Protein AF-A0A9E6Z5Z4-F1 (afdb_monomer)

Radius of gyration: 19.75 Å; Cα contacts (8 Å, |Δi|>4): 64; chains: 1; bounding box: 50×40×48 Å

Structure (mmCIF, N/CA/C/O backbone):
data_AF-A0A9E6Z5Z4-F1
#
_entry.id   AF-A0A9E6Z5Z4-F1
#
loop_
_atom_site.group_PDB
_atom_site.id
_atom_site.type_symbol
_atom_site.label_atom_id
_atom_site.label_alt_id
_atom_site.label_comp_id
_atom_site.label_asym_id
_atom_site.label_entity_id
_atom_site.label_seq_id
_atom_site.pdbx_PDB_ins_code
_atom_site.Cartn_x
_atom_site.Cartn_y
_atom_site.Cartn_z
_atom_site.occupancy
_atom_site.B_iso_or_equiv
_atom_site.auth_seq_id
_atom_site.auth_comp_id
_atom_site.auth_asym_id
_atom_site.auth_atom_id
_atom_site.pdbx_PDB_model_num
ATOM 1 N N . MET A 1 1 ? -3.958 2.274 0.853 1.00 51.12 1 MET A N 1
ATOM 2 C CA . MET A 1 1 ? -3.780 2.149 2.323 1.00 51.12 1 MET A CA 1
ATOM 3 C C . MET A 1 1 ? -5.139 1.802 2.933 1.00 51.12 1 MET A C 1
ATOM 5 O O . MET A 1 1 ? -6.142 2.154 2.322 1.00 51.12 1 MET A O 1
ATOM 9 N N . PHE A 1 2 ? -5.198 1.036 4.033 1.00 53.16 2 PHE A N 1
ATOM 10 C CA . PHE A 1 2 ? -6.471 0.530 4.587 1.00 53.16 2 PHE A CA 1
ATOM 11 C C . PHE A 1 2 ? -6.721 1.051 5.994 1.00 53.16 2 PHE A C 1
ATOM 13 O O . PHE A 1 2 ? -5.806 1.138 6.812 1.00 53.16 2 PHE A O 1
ATOM 20 N N . LEU A 1 3 ? -7.980 1.363 6.251 1.00 48.09 3 LEU A N 1
ATOM 21 C CA . LEU A 1 3 ? -8.506 1.884 7.498 1.00 48.09 3 LEU A CA 1
ATOM 22 C C . LEU A 1 3 ? -9.553 0.902 7.989 1.00 48.09 3 LEU A C 1
ATOM 24 O O . LEU A 1 3 ? -10.380 0.456 7.193 1.00 48.09 3 LEU A O 1
ATOM 28 N N . VAL A 1 4 ? -9.514 0.558 9.271 1.00 53.16 4 VAL A N 1
ATOM 29 C CA . VAL A 1 4 ? -10.505 -0.329 9.878 1.00 53.16 4 VAL A CA 1
ATOM 30 C C . VAL A 1 4 ? -11.014 0.310 11.163 1.00 53.16 4 VAL A C 1
ATOM 32 O O . VAL A 1 4 ? -10.232 0.566 12.078 1.00 53.16 4 VAL A O 1
ATOM 35 N N . GLN A 1 5 ? -12.323 0.547 11.230 1.00 54.66 5 GLN A N 1
ATOM 36 C CA . GLN A 1 5 ? -13.025 0.853 12.477 1.00 54.66 5 GLN A CA 1
ATOM 37 C C . GLN A 1 5 ? -13.780 -0.395 12.933 1.00 54.66 5 GLN A C 1
ATOM 39 O O . GLN A 1 5 ? -14.468 -1.029 12.127 1.00 54.66 5 GLN A O 1
ATOM 44 N N . ALA A 1 6 ? -13.659 -0.746 14.209 1.00 49.09 6 ALA A N 1
ATOM 45 C CA . ALA A 1 6 ? -14.296 -1.916 14.800 1.00 49.09 6 ALA A CA 1
ATOM 46 C C . ALA A 1 6 ? -15.148 -1.477 15.996 1.00 49.09 6 ALA A C 1
ATOM 48 O O . ALA A 1 6 ? -14.634 -1.192 17.072 1.00 49.09 6 ALA A O 1
ATOM 49 N N . ASN A 1 7 ? -16.469 -1.440 15.814 1.00 47.97 7 ASN A N 1
ATOM 50 C CA . ASN A 1 7 ? -17.392 -1.005 16.865 1.00 47.97 7 ASN A CA 1
ATOM 51 C C . ASN A 1 7 ? -18.029 -2.210 17.578 1.00 47.97 7 ASN A C 1
ATOM 53 O O . ASN A 1 7 ? -18.537 -3.118 16.921 1.00 47.97 7 ASN A O 1
ATOM 57 N N . HIS A 1 8 ? -18.063 -2.178 18.917 1.00 43.75 8 HIS A N 1
ATOM 58 C CA . HIS A 1 8 ? -18.561 -3.261 19.786 1.00 43.75 8 HIS A CA 1
ATOM 59 C C . HIS A 1 8 ? -20.053 -3.132 20.185 1.00 43.75 8 HIS A C 1
ATOM 61 O O . HIS A 1 8 ? -20.505 -3.783 21.128 1.00 43.75 8 HIS A O 1
ATOM 67 N N . THR A 1 9 ? -20.841 -2.290 19.505 1.00 35.81 9 THR A N 1
ATOM 68 C CA . THR A 1 9 ? -22.232 -1.967 19.899 1.00 35.81 9 THR A CA 1
ATOM 69 C C . THR A 1 9 ? -23.205 -1.895 18.712 1.00 35.81 9 THR A C 1
ATOM 71 O O . THR A 1 9 ? -22.803 -1.614 17.578 1.00 35.81 9 THR A O 1
ATOM 74 N N . PRO A 1 10 ? -24.515 -2.153 18.933 1.00 36.06 10 PRO A N 1
ATOM 75 C CA . PRO A 1 10 ? -25.476 -2.428 17.873 1.00 36.06 10 PRO A CA 1
ATOM 76 C C . PRO A 1 10 ? -25.987 -1.124 17.257 1.00 36.06 10 PRO A C 1
ATOM 78 O O . PRO A 1 10 ? -27.102 -0.687 17.519 1.00 36.06 10 PRO A O 1
ATOM 81 N N . ILE A 1 11 ? -25.181 -0.493 16.407 1.00 34.91 11 ILE A N 1
ATOM 82 C CA . ILE A 1 11 ? -25.631 0.654 15.615 1.00 34.91 11 ILE A CA 1
ATOM 83 C C . ILE A 1 11 ? -25.914 0.178 14.187 1.00 34.91 11 ILE A C 1
ATOM 85 O O . ILE A 1 11 ? -25.144 -0.574 13.577 1.00 34.91 11 ILE A O 1
ATOM 89 N N . LYS A 1 12 ? -27.105 0.533 13.695 1.00 30.97 12 LYS A N 1
ATOM 90 C CA . LYS A 1 12 ? -27.549 0.339 12.313 1.00 30.97 12 LYS A CA 1
ATOM 91 C C . LYS A 1 12 ? -26.705 1.229 11.404 1.00 30.97 12 LYS A C 1
ATOM 93 O O . LYS A 1 12 ? -26.879 2.438 11.425 1.00 30.97 12 LYS A O 1
ATOM 98 N N . SER A 1 13 ? -25.836 0.634 10.599 1.00 30.92 13 SER A N 1
ATOM 99 C CA . SER A 1 13 ? -25.377 1.231 9.345 1.00 30.92 13 SER A CA 1
ATOM 100 C C . SER A 1 13 ? -24.718 0.139 8.506 1.00 30.92 13 SER A C 1
ATOM 102 O O . SER A 1 13 ? -23.634 -0.343 8.825 1.00 30.92 13 SER A O 1
ATOM 104 N N . GLN A 1 14 ? -25.440 -0.324 7.487 1.00 33.75 14 GLN A N 1
ATOM 105 C CA . GLN A 1 14 ? -24.830 -0.876 6.280 1.00 33.75 14 GLN A CA 1
ATOM 106 C C . GLN A 1 14 ? -24.155 0.289 5.560 1.00 33.75 14 GLN A C 1
ATOM 108 O O . GLN A 1 14 ? -24.777 1.335 5.517 1.00 33.75 14 GLN A O 1
ATOM 113 N N . PHE A 1 1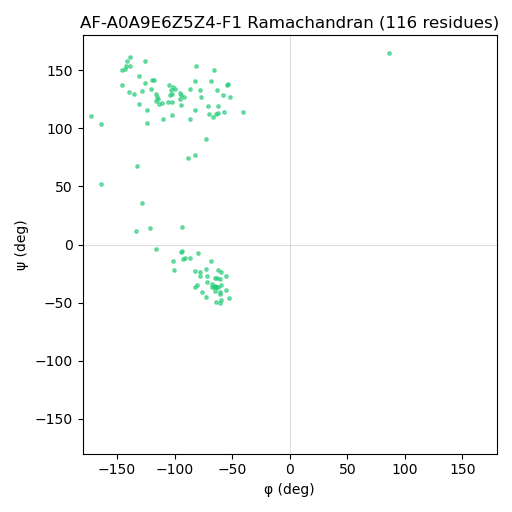5 ? -22.972 0.109 4.974 1.00 34.97 15 PHE A N 1
ATOM 114 C CA . PHE A 1 15 ? -22.676 0.521 3.594 1.00 34.97 15 PHE A CA 1
ATOM 115 C C . PHE A 1 15 ? -21.291 -0.013 3.201 1.00 34.97 15 PHE A C 1
ATOM 117 O O . PHE A 1 15 ? -20.260 0.413 3.710 1.00 34.97 15 PHE A O 1
ATOM 124 N N . LEU A 1 16 ? -21.296 -0.986 2.289 1.00 39.31 16 LEU A N 1
ATOM 125 C CA . LEU A 1 16 ? -20.141 -1.394 1.496 1.00 39.31 16 LEU A CA 1
ATOM 126 C C . LEU A 1 16 ? -19.871 -0.280 0.485 1.00 39.31 16 LEU A C 1
ATOM 128 O O . LEU A 1 16 ? -20.730 -0.028 -0.362 1.00 39.31 16 LEU A O 1
ATOM 132 N N . GLN A 1 17 ? -18.697 0.352 0.522 1.00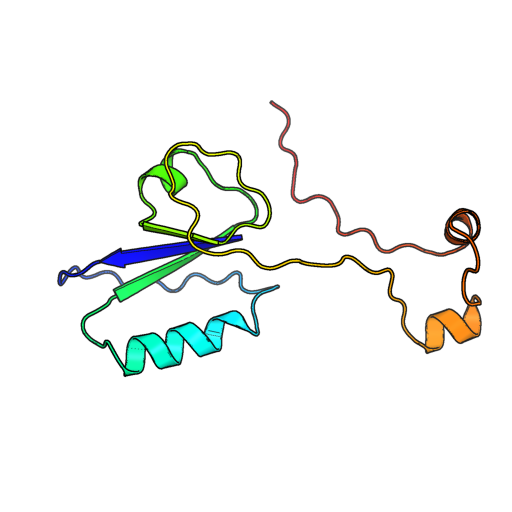 32.19 17 GLN A N 1
ATOM 133 C CA . GLN A 1 17 ? -18.259 1.175 -0.601 1.00 32.19 17 GLN A CA 1
ATOM 134 C C . GLN A 1 17 ? -16.900 0.721 -1.133 1.00 32.19 17 GLN A C 1
ATOM 136 O O . GLN A 1 17 ? -15.876 0.706 -0.457 1.00 32.19 17 GLN A O 1
ATOM 141 N N . HIS A 1 18 ? -16.986 0.275 -2.383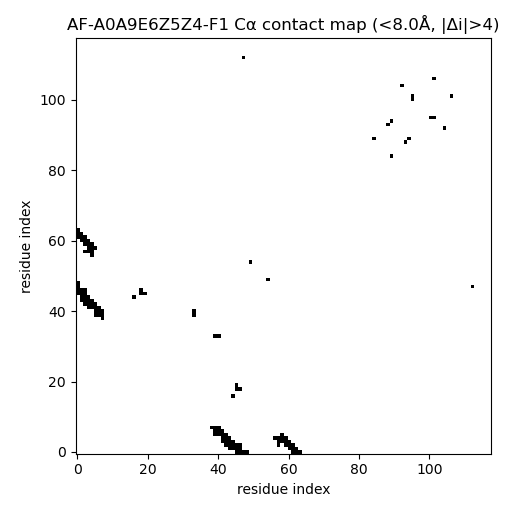 1.00 37.84 18 HIS A N 1
ATOM 142 C CA . HIS A 1 18 ? -15.955 -0.240 -3.263 1.00 37.84 18 HIS A CA 1
ATOM 143 C C . HIS A 1 18 ? -14.814 0.755 -3.505 1.00 37.84 18 HIS A C 1
ATOM 145 O O . HIS A 1 18 ? -15.046 1.837 -4.037 1.00 37.84 18 HIS A O 1
ATOM 151 N N . SER A 1 19 ? -13.581 0.293 -3.295 1.00 31.64 19 SER A N 1
ATOM 152 C CA . SER A 1 19 ? -12.394 0.682 -4.080 1.00 31.64 19 SER A CA 1
ATOM 153 C C . SER A 1 19 ? -11.237 -0.306 -3.838 1.00 31.64 19 SER A C 1
ATOM 155 O O . SER A 1 19 ? -10.108 0.051 -3.514 1.00 31.64 19 SER A O 1
ATOM 157 N N . LEU A 1 20 ? -11.505 -1.608 -3.992 1.00 39.41 20 LEU A N 1
ATOM 158 C CA . LEU A 1 20 ? -10.488 -2.663 -3.905 1.00 39.41 20 LEU A CA 1
ATOM 159 C C . LEU A 1 20 ? -9.835 -2.907 -5.270 1.00 39.41 20 LEU A C 1
ATOM 161 O O . LEU A 1 20 ? -10.095 -3.926 -5.905 1.00 39.41 20 LEU A O 1
ATOM 165 N N . LEU A 1 21 ? -8.967 -1.998 -5.721 1.00 36.69 21 LEU A N 1
ATOM 166 C CA . LEU A 1 21 ? -8.124 -2.292 -6.890 1.00 36.69 21 LEU A CA 1
ATOM 167 C C . LEU A 1 21 ? -6.764 -2.924 -6.530 1.00 36.69 21 LEU A C 1
ATOM 169 O O . LEU A 1 21 ? -6.114 -3.469 -7.411 1.00 36.69 21 LEU A O 1
ATOM 173 N N . HIS A 1 22 ? -6.351 -2.943 -5.253 1.00 43.78 22 HIS A N 1
ATOM 174 C CA . HIS A 1 22 ? -5.014 -3.431 -4.849 1.00 43.78 22 HIS A CA 1
ATOM 175 C C . HIS A 1 22 ? -4.979 -4.401 -3.644 1.00 43.78 22 HIS A C 1
ATOM 177 O O . HIS A 1 22 ? -3.902 -4.691 -3.133 1.00 43.78 22 HIS A O 1
ATOM 183 N N . ALA A 1 23 ? -6.116 -4.937 -3.176 1.00 44.38 23 ALA A N 1
ATOM 184 C CA . ALA A 1 23 ? -6.179 -5.728 -1.929 1.00 44.38 23 ALA A CA 1
ATOM 185 C C . ALA A 1 23 ? -6.865 -7.097 -2.040 1.00 44.38 23 ALA A C 1
ATOM 187 O O . ALA A 1 23 ? -7.512 -7.556 -1.099 1.00 44.38 23 ALA A O 1
ATOM 188 N N . ARG A 1 24 ? -6.698 -7.799 -3.166 1.00 42.78 24 ARG A N 1
ATOM 189 C CA . ARG A 1 24 ? -7.267 -9.152 -3.314 1.00 42.78 24 ARG A CA 1
ATOM 190 C C . ARG A 1 24 ? -6.836 -10.129 -2.203 1.00 42.78 24 ARG A C 1
ATOM 192 O O . ARG A 1 24 ? -7.608 -11.022 -1.886 1.00 42.78 24 ARG A O 1
ATOM 199 N N . GLY A 1 25 ? -5.669 -9.936 -1.577 1.00 46.47 25 GLY A N 1
ATOM 200 C CA . GLY A 1 25 ? -5.191 -10.791 -0.480 1.00 46.47 25 GLY A CA 1
ATOM 201 C C . GLY A 1 25 ? -5.777 -10.480 0.905 1.00 46.47 25 GLY A C 1
ATOM 202 O O . GLY A 1 25 ? -6.018 -11.394 1.683 1.00 46.47 25 GLY A O 1
ATOM 203 N N . HIS A 1 26 ? -6.048 -9.210 1.223 1.00 55.03 26 HIS A N 1
ATOM 204 C CA . HIS A 1 26 ? -6.487 -8.825 2.573 1.00 55.03 26 HIS A CA 1
ATOM 205 C C . HIS A 1 26 ? -7.963 -9.132 2.841 1.00 55.03 26 HIS A C 1
ATOM 207 O O . HIS A 1 26 ? -8.351 -9.305 3.991 1.00 55.03 26 HIS A O 1
ATOM 213 N N . PHE A 1 27 ? -8.783 -9.228 1.791 1.00 55.62 27 PHE A N 1
ATOM 214 C CA . PHE A 1 27 ? -10.221 -9.454 1.926 1.00 55.62 27 PHE A CA 1
ATOM 215 C C . PHE A 1 27 ? -10.556 -10.796 2.599 1.00 55.62 27 PHE A C 1
ATOM 217 O O . PHE A 1 27 ? -11.474 -10.850 3.410 1.00 55.62 27 PHE A O 1
ATOM 224 N N . LEU A 1 28 ? -9.784 -11.856 2.326 1.00 57.53 28 LEU A N 1
ATOM 225 C CA . LEU A 1 28 ? -10.042 -13.191 2.884 1.00 57.53 28 LEU A CA 1
ATOM 226 C C . LEU A 1 28 ? -9.822 -13.250 4.404 1.00 57.53 28 LEU A C 1
ATOM 228 O O . LEU A 1 28 ? -10.616 -13.860 5.110 1.00 57.53 28 LEU A O 1
ATOM 232 N N . LEU A 1 29 ? -8.818 -12.538 4.926 1.00 70.19 29 LEU A N 1
ATOM 233 C CA . LEU A 1 29 ? -8.529 -12.522 6.366 1.00 70.19 29 LEU A CA 1
ATOM 234 C C . LEU A 1 29 ? -9.660 -11.884 7.184 1.00 70.19 29 LEU A C 1
ATOM 236 O O . LEU A 1 29 ? -9.950 -12.329 8.293 1.00 70.19 29 LEU A O 1
ATOM 240 N N . PHE A 1 30 ? -10.318 -10.854 6.645 1.00 77.31 30 PHE A N 1
ATOM 241 C CA . PHE A 1 30 ? -11.440 -10.210 7.331 1.00 77.31 30 PHE A CA 1
ATOM 242 C C . PHE A 1 30 ? -12.695 -11.083 7.349 1.00 77.31 30 PHE A C 1
ATOM 244 O O . PHE A 1 30 ? -13.455 -11.024 8.314 1.00 77.31 30 PHE A O 1
ATOM 251 N N . VAL A 1 31 ? -12.902 -11.903 6.314 1.00 78.69 31 VAL A N 1
ATOM 252 C CA . VAL A 1 31 ? -14.021 -12.854 6.260 1.00 78.69 31 VAL A CA 1
ATOM 253 C C . VAL A 1 31 ? -13.879 -13.899 7.364 1.00 78.69 31 VAL A C 1
ATOM 255 O O . VAL A 1 31 ? -14.814 -14.082 8.142 1.00 78.69 31 VAL A O 1
ATOM 258 N N . ASP A 1 32 ? -12.702 -14.514 7.493 1.00 81.25 32 ASP A N 1
ATOM 259 C CA . ASP A 1 32 ? -12.448 -15.514 8.535 1.00 81.25 32 ASP A CA 1
ATOM 260 C C . ASP A 1 32 ? -12.521 -14.898 9.941 1.00 81.25 32 ASP A C 1
ATOM 262 O O . ASP A 1 32 ? -13.099 -15.484 10.857 1.00 81.25 32 ASP A O 1
ATOM 266 N N . PHE A 1 33 ? -11.999 -13.677 10.116 1.00 84.00 33 PHE A N 1
ATOM 267 C CA . PHE A 1 33 ? -12.099 -12.948 11.381 1.00 84.00 33 PHE A CA 1
ATOM 268 C C . PHE A 1 33 ? -13.555 -12.699 11.795 1.00 84.00 33 PHE A C 1
ATOM 270 O O . PHE A 1 33 ? -13.913 -12.970 12.940 1.00 84.00 33 PHE A O 1
ATOM 277 N N . LEU A 1 34 ? -14.400 -12.214 10.880 1.00 86.81 34 LEU A N 1
ATOM 278 C CA . LEU A 1 34 ? -15.817 -11.960 11.159 1.00 86.81 34 LEU A CA 1
ATOM 279 C C . LEU A 1 34 ? -16.603 -13.250 11.412 1.00 86.81 34 LEU A C 1
ATOM 281 O O . LEU A 1 34 ? -17.516 -13.251 12.232 1.00 86.81 34 LEU A O 1
ATOM 285 N N . ALA A 1 35 ? -16.243 -14.34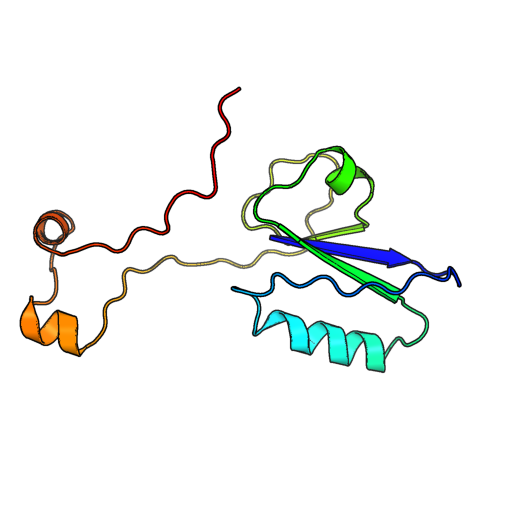9 10.745 1.00 87.38 35 ALA A N 1
ATOM 286 C CA . ALA A 1 35 ? -16.853 -15.652 10.997 1.00 87.38 35 ALA A CA 1
ATOM 287 C C . ALA A 1 35 ? -16.565 -16.156 12.422 1.00 87.38 35 ALA A C 1
ATOM 289 O O . ALA A 1 35 ? -17.435 -16.760 13.047 1.00 87.38 35 ALA A O 1
ATOM 290 N N . MET A 1 36 ? -15.364 -15.886 12.945 1.00 90.81 36 MET A N 1
ATOM 291 C CA . MET A 1 36 ? -14.976 -16.251 14.312 1.00 90.81 36 MET A CA 1
ATOM 292 C C . MET A 1 36 ? -15.458 -15.259 15.380 1.00 90.81 36 MET A C 1
ATOM 294 O O . MET A 1 36 ? -15.572 -15.647 16.538 1.00 90.81 36 MET A O 1
ATOM 298 N N . ASN A 1 37 ? -15.735 -14.004 15.010 1.00 88.94 37 ASN A N 1
ATOM 299 C CA . ASN A 1 37 ? -16.102 -12.926 15.936 1.00 88.94 37 ASN A CA 1
ATOM 300 C C . ASN A 1 37 ? -17.347 -12.163 15.419 1.00 88.94 37 ASN A C 1
ATOM 302 O O . ASN A 1 37 ? -17.243 -11.005 14.994 1.00 88.94 37 ASN A O 1
ATOM 306 N N . PRO A 1 38 ? -18.529 -12.810 15.384 1.00 86.81 38 PRO A N 1
ATOM 307 C CA . PRO A 1 38 ? -19.736 -12.283 14.736 1.00 86.81 38 PRO A CA 1
ATOM 308 C C . PRO A 1 38 ? -20.347 -11.049 15.424 1.00 86.81 38 PRO A C 1
ATOM 310 O O . PRO A 1 38 ? -21.204 -10.377 14.849 1.00 86.81 38 PRO A O 1
ATOM 313 N N . GLU A 1 39 ? -19.943 -10.745 16.655 1.00 90.19 39 GLU A N 1
ATOM 314 C CA . GLU A 1 39 ? -20.342 -9.552 17.398 1.00 90.19 39 GLU A CA 1
ATOM 315 C C . GLU A 1 39 ? -19.681 -8.271 16.874 1.00 90.19 39 GLU A C 1
ATOM 317 O O . GLU A 1 39 ? -20.200 -7.172 17.097 1.00 90.19 39 GLU A O 1
ATOM 322 N N . PHE A 1 40 ? -18.561 -8.399 16.159 1.00 81.69 40 PHE A N 1
ATOM 323 C CA . PHE A 1 40 ? -17.853 -7.261 15.598 1.00 81.69 40 PHE A CA 1
ATOM 324 C C . PHE A 1 40 ? -18.479 -6.806 14.285 1.00 81.69 40 PHE A C 1
ATOM 326 O O . PHE A 1 40 ? -18.831 -7.592 13.405 1.00 81.69 40 PHE A O 1
ATOM 333 N N . LYS A 1 41 ? -18.537 -5.486 14.112 1.00 82.12 41 LYS A N 1
ATOM 334 C CA . LYS A 1 41 ? -18.811 -4.854 12.823 1.00 82.12 41 LYS A CA 1
ATOM 335 C C . LYS A 1 41 ? -17.578 -4.094 12.375 1.00 82.12 41 LYS A C 1
ATOM 337 O O . LYS A 1 41 ? -17.139 -3.176 13.067 1.00 82.12 41 LYS A O 1
ATOM 342 N N . LEU A 1 42 ? -17.055 -4.468 11.213 1.00 80.06 42 LEU A N 1
ATOM 343 C CA . LEU A 1 42 ? -15.919 -3.796 10.596 1.00 80.06 42 LEU A CA 1
ATOM 344 C C . LEU A 1 42 ? -16.411 -2.765 9.581 1.00 80.06 42 LEU A C 1
ATOM 346 O O . LEU A 1 42 ? -17.148 -3.104 8.655 1.00 80.06 42 LEU A O 1
ATOM 350 N N . ASN A 1 43 ? -15.969 -1.521 9.734 1.00 81.00 43 ASN A N 1
ATOM 351 C CA . ASN A 1 43 ? -16.030 -0.512 8.686 1.00 81.00 43 ASN A CA 1
ATOM 352 C C . ASN A 1 43 ? -14.634 -0.382 8.077 1.00 81.00 43 ASN A C 1
ATOM 354 O O . ASN A 1 43 ? -13.704 0.066 8.748 1.00 81.00 43 ASN A O 1
ATOM 358 N N . ILE A 1 44 ? -14.489 -0.820 6.828 1.00 79.31 44 ILE A N 1
ATOM 359 C CA . ILE A 1 44 ? -13.207 -0.835 6.128 1.00 79.31 44 ILE A CA 1
ATOM 360 C C . ILE A 1 44 ? -13.258 0.196 5.014 1.00 79.31 44 ILE A C 1
ATOM 362 O O . ILE A 1 44 ? -14.084 0.087 4.109 1.00 79.31 44 ILE A O 1
ATOM 366 N N . SER A 1 45 ? -12.339 1.155 5.042 1.00 76.50 45 SER A N 1
ATOM 367 C CA . SER A 1 45 ? -12.154 2.096 3.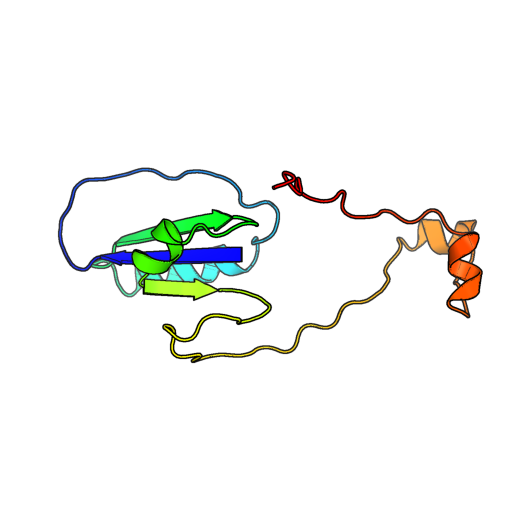943 1.00 76.50 45 SER A CA 1
ATOM 368 C C . SER A 1 45 ? -10.745 1.991 3.371 1.00 76.50 45 SER A C 1
ATOM 370 O O . SER A 1 45 ? -9.759 1.748 4.071 1.00 76.50 45 SER A O 1
ATOM 372 N N . ALA A 1 46 ? -10.661 2.107 2.049 1.00 74.56 46 ALA A N 1
ATOM 373 C CA . ALA A 1 46 ? -9.413 2.080 1.309 1.00 74.56 46 ALA A CA 1
ATOM 374 C C . ALA A 1 46 ? -9.225 3.438 0.645 1.00 74.56 46 ALA A C 1
ATOM 376 O O . ALA A 1 46 ? -10.078 3.898 -0.114 1.00 74.56 46 ALA A O 1
ATOM 377 N N . SER A 1 47 ? -8.103 4.075 0.948 1.00 75.75 47 SER A N 1
ATOM 378 C CA . SER A 1 47 ? -7.740 5.355 0.362 1.00 75.75 47 SER A CA 1
ATOM 379 C C . SER A 1 47 ? -6.233 5.430 0.182 1.00 75.75 47 SER A C 1
ATOM 381 O O . SER A 1 47 ? -5.466 4.819 0.936 1.00 75.75 47 SER A O 1
ATOM 383 N N . ASP A 1 48 ? -5.809 6.181 -0.825 1.00 74.06 48 ASP A N 1
ATOM 384 C CA . ASP A 1 48 ? -4.406 6.544 -1.027 1.00 74.06 48 ASP A CA 1
ATOM 385 C C . ASP A 1 48 ? -4.027 7.805 -0.237 1.00 74.06 48 ASP A C 1
ATOM 387 O O . ASP A 1 48 ? -2.847 8.083 -0.034 1.00 74.06 48 ASP A O 1
ATOM 391 N N . HIS A 1 49 ? -5.030 8.514 0.294 1.00 72.69 49 HIS A N 1
ATOM 392 C CA . HIS A 1 49 ? -4.876 9.685 1.153 1.00 72.69 49 HIS A CA 1
ATOM 393 C C . HIS A 1 49 ? -5.696 9.532 2.440 1.00 72.69 49 HIS A C 1
ATOM 395 O O . HIS A 1 49 ? -6.883 9.210 2.397 1.00 72.69 49 HIS A O 1
ATOM 401 N N . ILE A 1 50 ? -5.089 9.804 3.594 1.00 75.25 50 ILE A N 1
ATOM 402 C CA . ILE A 1 50 ? -5.795 9.870 4.881 1.00 75.25 50 ILE A CA 1
ATOM 403 C C . ILE A 1 50 ? -5.960 11.333 5.277 1.00 75.25 50 ILE A C 1
ATOM 405 O O . ILE A 1 50 ? -4.980 12.075 5.323 1.00 75.25 50 ILE A O 1
ATOM 409 N N . THR A 1 51 ? -7.187 11.737 5.609 1.00 81.25 51 THR A N 1
ATOM 410 C CA . THR A 1 51 ? -7.433 13.023 6.274 1.00 81.25 51 THR A CA 1
ATOM 411 C C . THR A 1 51 ? -7.175 12.900 7.776 1.00 81.25 51 THR A C 1
ATOM 413 O O . THR A 1 51 ? -7.345 11.830 8.358 1.00 81.25 51 THR A O 1
ATOM 416 N N . ARG A 1 52 ? -6.817 14.011 8.432 1.00 78.12 52 ARG A N 1
ATOM 417 C CA . ARG A 1 52 ? -6.627 14.059 9.893 1.00 78.12 52 ARG A CA 1
ATOM 418 C C . ARG A 1 52 ? -7.865 13.576 10.656 1.00 78.12 52 ARG A C 1
ATOM 420 O O . ARG A 1 52 ? -7.734 12.876 11.648 1.00 78.12 52 ARG A O 1
ATOM 427 N N . GLU A 1 53 ? -9.056 13.931 10.181 1.00 82.06 53 GLU A N 1
ATOM 428 C CA . GLU A 1 53 ? -10.327 13.477 10.755 1.00 82.06 53 GLU A CA 1
ATOM 429 C C . GLU A 1 53 ? -10.449 11.952 10.705 1.00 82.06 53 GLU A C 1
ATOM 431 O O . GLU A 1 53 ? -10.666 11.317 11.732 1.00 82.06 53 GLU A O 1
ATOM 436 N N . THR A 1 54 ? -10.201 11.365 9.533 1.00 78.94 54 THR A N 1
ATOM 437 C CA . THR A 1 54 ? -10.240 9.912 9.345 1.00 78.94 54 THR A CA 1
ATOM 438 C C . THR A 1 54 ? -9.224 9.205 10.238 1.00 78.94 54 THR A C 1
ATOM 440 O O . THR A 1 54 ? -9.524 8.169 10.825 1.00 78.94 54 THR A O 1
ATOM 443 N N . GLU A 1 55 ? -8.022 9.767 10.370 1.00 78.81 55 GLU A N 1
ATOM 444 C CA . GLU A 1 55 ? -6.991 9.252 11.271 1.00 78.81 55 GLU A CA 1
ATOM 445 C C . GLU A 1 55 ? -7.458 9.250 12.735 1.00 78.81 55 GLU A C 1
ATOM 447 O O . GLU A 1 55 ? -7.235 8.272 13.438 1.00 78.81 55 GLU A O 1
ATOM 452 N N . LEU A 1 56 ? -8.130 10.311 13.189 1.00 81.00 56 LEU A N 1
ATOM 453 C CA . LEU A 1 56 ? -8.596 10.443 14.573 1.00 81.00 56 LEU A CA 1
ATOM 454 C C . LEU A 1 56 ? -9.768 9.519 14.916 1.00 81.00 56 LEU A C 1
ATOM 456 O O . LEU A 1 56 ? -9.937 9.169 16.081 1.00 81.00 56 LEU A O 1
ATOM 460 N N . THR A 1 57 ? -10.578 9.132 13.930 1.00 83.12 57 THR A N 1
ATOM 461 C CA . THR A 1 57 ? -11.728 8.243 14.142 1.00 83.12 57 THR A CA 1
ATOM 462 C C . THR A 1 57 ? -11.409 6.769 13.904 1.00 83.12 57 THR A C 1
ATOM 464 O O . THR A 1 57 ? -12.291 5.932 14.080 1.00 83.12 57 THR A O 1
ATOM 467 N N . THR A 1 58 ? -10.203 6.434 13.439 1.00 83.38 58 THR A N 1
ATOM 468 C CA . THR A 1 58 ? -9.846 5.064 13.053 1.00 83.38 58 THR A CA 1
ATOM 469 C C . THR A 1 58 ? -9.157 4.310 14.186 1.00 83.38 58 THR A C 1
ATOM 471 O O . THR A 1 58 ? -8.163 4.783 14.728 1.00 83.38 58 THR A O 1
ATOM 474 N N . ASP A 1 59 ? -9.627 3.095 14.477 1.00 85.50 59 ASP A N 1
ATOM 475 C CA . ASP A 1 59 ? -9.028 2.232 15.501 1.00 85.50 59 ASP A CA 1
ATOM 476 C C . ASP A 1 59 ? -7.724 1.582 15.013 1.00 85.50 59 ASP A C 1
ATOM 478 O O . ASP A 1 59 ? -6.747 1.477 15.758 1.00 85.50 59 ASP A O 1
ATOM 482 N N . VAL A 1 60 ? -7.694 1.141 13.746 1.00 83.25 60 VAL A N 1
ATOM 483 C CA . VAL A 1 60 ? -6.554 0.425 13.156 1.00 83.25 60 VAL A CA 1
ATOM 484 C C . VAL A 1 60 ? -6.212 0.947 11.759 1.00 83.25 60 VAL A C 1
ATOM 486 O O . VAL A 1 60 ? -7.056 1.015 10.864 1.00 83.25 60 VAL A O 1
ATOM 489 N N . LEU A 1 61 ? -4.927 1.251 11.554 1.00 80.62 61 LEU A N 1
ATOM 490 C CA . LEU A 1 61 ? -4.372 1.754 10.297 1.00 80.62 61 LEU A CA 1
ATOM 491 C C . LEU A 1 61 ? -3.357 0.779 9.693 1.00 80.62 61 LEU A C 1
ATOM 493 O O . LEU A 1 61 ? -2.376 0.414 10.340 1.00 80.62 61 LEU A O 1
ATOM 497 N N . PHE A 1 62 ? -3.529 0.448 8.412 1.00 79.50 62 PHE A N 1
ATOM 498 C CA . PHE A 1 62 ? -2.556 -0.304 7.616 1.00 79.50 62 PHE A CA 1
ATOM 499 C C . PHE A 1 62 ? -1.925 0.606 6.550 1.00 79.50 62 PHE A C 1
ATOM 501 O O . PHE A 1 62 ? -2.564 0.967 5.554 1.00 79.50 62 PHE A O 1
ATOM 508 N N . ARG A 1 63 ? -0.649 0.969 6.747 1.00 76.31 63 ARG A N 1
ATOM 509 C CA . ARG A 1 63 ? 0.122 1.879 5.877 1.00 76.31 63 ARG A CA 1
ATOM 510 C C . ARG A 1 63 ? 1.585 1.452 5.723 1.00 76.31 63 ARG A C 1
ATOM 512 O O . ARG A 1 63 ? 2.133 0.812 6.612 1.00 76.31 63 ARG A O 1
ATOM 519 N N . SER A 1 64 ? 2.208 1.832 4.605 1.00 70.44 64 SER A N 1
ATOM 520 C CA . SER A 1 64 ? 3.596 1.479 4.257 1.00 70.44 64 SER A CA 1
ATOM 521 C C . SER A 1 64 ? 4.665 2.299 4.992 1.00 70.44 64 SER A C 1
ATOM 523 O O . SER A 1 64 ? 5.769 1.807 5.190 1.00 70.44 64 SER A O 1
ATOM 525 N N . ILE A 1 65 ? 4.364 3.533 5.407 1.00 64.75 65 ILE A N 1
ATOM 526 C CA . ILE A 1 65 ? 5.313 4.459 6.058 1.00 64.75 65 ILE A CA 1
ATOM 527 C C . ILE A 1 65 ? 4.572 5.165 7.187 1.00 64.75 65 ILE A C 1
ATOM 529 O O . ILE A 1 65 ? 3.474 5.644 6.929 1.00 64.75 65 ILE A O 1
ATOM 533 N N . ALA A 1 66 ? 5.112 5.236 8.404 1.00 60.16 66 ALA A N 1
ATOM 534 C CA . ALA A 1 66 ? 4.456 5.858 9.558 1.00 60.16 66 ALA A CA 1
ATOM 535 C C . ALA A 1 66 ? 5.087 7.218 9.900 1.00 60.16 66 ALA A C 1
ATOM 537 O O . ALA A 1 66 ? 6.264 7.250 10.228 1.00 60.16 66 ALA A O 1
ATOM 538 N N . ASP A 1 67 ? 4.285 8.290 9.910 1.00 56.06 67 ASP A N 1
ATOM 539 C CA . ASP A 1 67 ? 4.713 9.633 10.360 1.00 56.06 67 ASP A CA 1
ATOM 540 C C . ASP A 1 67 ? 3.858 10.178 11.525 1.00 56.06 67 ASP A C 1
ATOM 542 O O . ASP A 1 67 ? 3.874 11.369 11.817 1.00 56.06 67 ASP A O 1
ATOM 546 N N . SER A 1 68 ? 3.064 9.333 12.193 1.00 60.84 68 SER A N 1
ATOM 547 C CA . SER A 1 68 ? 2.072 9.776 13.184 1.00 60.84 68 SER A CA 1
ATOM 548 C C . SER A 1 68 ? 2.413 9.300 14.594 1.00 60.84 68 SER A C 1
ATOM 550 O O . SER A 1 68 ? 2.589 8.105 14.826 1.00 60.84 68 SER A O 1
ATOM 552 N N . SER A 1 69 ? 2.496 10.241 15.540 1.00 60.56 69 SER A N 1
ATOM 553 C CA . SER A 1 69 ? 2.867 10.001 16.942 1.00 60.56 69 SER A CA 1
ATOM 554 C C . SER A 1 69 ? 1.730 9.458 17.815 1.00 60.56 69 SER A C 1
ATOM 556 O O . SER A 1 69 ? 1.977 9.090 18.961 1.00 60.56 69 SER A O 1
ATOM 558 N N . THR A 1 70 ? 0.492 9.390 17.306 1.00 74.31 70 THR A N 1
ATOM 559 C CA . THR A 1 70 ? -0.679 8.969 18.098 1.00 74.31 70 THR A CA 1
ATOM 560 C C . THR A 1 70 ? -0.987 7.475 18.010 1.00 74.31 70 THR A C 1
ATOM 562 O O . THR A 1 70 ? -1.770 6.980 18.815 1.00 74.31 70 THR A O 1
ATOM 565 N N . PHE A 1 71 ? -0.380 6.738 17.073 1.00 77.56 71 PHE A N 1
ATOM 566 C CA . PHE A 1 71 ? -0.603 5.299 16.906 1.00 77.56 71 PHE A CA 1
ATOM 567 C C . PHE A 1 71 ? 0.565 4.473 17.437 1.00 77.56 71 PHE A C 1
ATOM 569 O O . PHE A 1 71 ? 1.732 4.747 17.161 1.00 77.56 71 PHE A O 1
ATOM 576 N N . ILE A 1 72 ? 0.245 3.385 18.139 1.00 81.56 72 ILE A N 1
ATOM 577 C CA . ILE A 1 72 ? 1.237 2.377 18.514 1.00 81.56 72 ILE A CA 1
ATOM 578 C C . ILE A 1 72 ? 1.442 1.440 17.323 1.00 81.56 72 ILE A C 1
ATOM 580 O O . ILE A 1 72 ? 0.541 0.695 16.937 1.00 81.56 72 I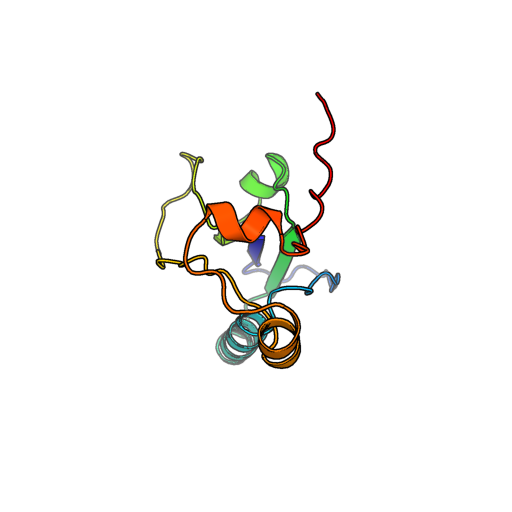LE A O 1
ATOM 584 N N . ARG A 1 73 ? 2.652 1.426 16.762 1.00 81.50 73 ARG A N 1
ATOM 585 C CA . ARG A 1 73 ? 3.029 0.469 15.716 1.00 81.50 73 ARG A CA 1
ATOM 586 C C . ARG A 1 73 ? 3.145 -0.936 16.312 1.00 81.50 73 ARG A C 1
ATOM 588 O O . ARG A 1 73 ? 4.044 -1.202 17.105 1.00 81.50 73 ARG A O 1
ATOM 595 N N . ARG A 1 74 ? 2.243 -1.838 15.917 1.00 77.56 74 ARG A N 1
ATOM 596 C CA . ARG A 1 74 ? 2.216 -3.238 16.387 1.00 77.56 74 ARG A CA 1
ATOM 597 C C . ARG A 1 74 ? 2.813 -4.243 15.409 1.00 77.56 74 ARG A C 1
ATOM 599 O O . ARG A 1 74 ? 3.214 -5.319 15.835 1.00 77.56 74 ARG A O 1
ATOM 606 N N . TRP A 1 75 ? 2.879 -3.907 14.124 1.00 69.06 75 TRP A N 1
ATOM 607 C CA . TRP A 1 75 ? 3.325 -4.833 13.092 1.00 69.06 75 TRP A CA 1
ATOM 608 C C . TRP A 1 75 ? 4.141 -4.131 12.012 1.00 69.06 75 TRP A C 1
ATOM 610 O O . TRP A 1 75 ? 3.963 -2.940 11.743 1.00 69.06 75 TRP A O 1
ATOM 620 N N . TYR A 1 76 ? 5.056 -4.887 11.416 1.00 72.44 76 TYR A N 1
ATOM 621 C CA . TYR A 1 76 ? 5.891 -4.460 10.311 1.00 72.44 76 TYR A CA 1
ATOM 622 C C . TYR A 1 76 ? 6.144 -5.634 9.379 1.00 72.44 76 TYR A C 1
ATOM 624 O O . TYR A 1 76 ? 6.443 -6.735 9.835 1.00 72.44 76 TYR A O 1
ATOM 632 N N . ILE A 1 77 ? 6.056 -5.359 8.084 1.00 72.25 77 ILE A N 1
ATOM 633 C CA . ILE A 1 77 ? 6.531 -6.246 7.033 1.00 72.25 77 ILE A CA 1
ATOM 634 C C . ILE A 1 77 ? 7.486 -5.441 6.164 1.00 72.25 77 ILE A C 1
ATOM 636 O O . ILE A 1 77 ? 7.205 -4.286 5.837 1.00 72.25 77 ILE A O 1
ATOM 640 N N . GLU A 1 78 ? 8.582 -6.068 5.761 1.00 72.25 78 GLU A N 1
ATOM 641 C CA . GLU A 1 78 ? 9.444 -5.537 4.715 1.00 72.25 78 GLU A CA 1
ATOM 642 C C . GLU A 1 78 ? 8.813 -5.788 3.346 1.00 72.25 78 GLU A C 1
ATOM 644 O O . GLU A 1 78 ? 8.444 -6.911 3.004 1.00 72.25 78 GLU A O 1
ATOM 649 N N . TYR A 1 79 ? 8.678 -4.726 2.556 1.00 71.19 79 TYR A N 1
ATOM 650 C CA . TYR A 1 79 ? 8.194 -4.810 1.185 1.00 71.19 79 TYR A CA 1
ATOM 651 C C . TYR A 1 79 ? 9.304 -4.395 0.223 1.00 71.19 79 TYR A C 1
ATOM 653 O O . TYR A 1 79 ? 9.864 -3.304 0.345 1.00 71.19 79 TYR A O 1
ATOM 661 N N . HIS A 1 80 ? 9.600 -5.250 -0.756 1.00 75.88 80 HIS A N 1
ATOM 662 C CA . HIS A 1 80 ? 10.617 -4.986 -1.768 1.00 75.88 80 HIS A CA 1
ATOM 663 C C . HIS A 1 80 ? 9.968 -4.561 -3.084 1.00 75.88 80 HIS A C 1
ATOM 665 O O . HIS A 1 80 ? 9.172 -5.290 -3.677 1.00 75.88 80 HIS A O 1
ATOM 671 N N . HIS A 1 81 ? 10.347 -3.381 -3.571 1.00 79.31 81 HIS A N 1
ATOM 672 C CA . HIS A 1 81 ? 10.025 -2.968 -4.930 1.00 79.31 81 HIS A CA 1
ATOM 673 C C . HIS A 1 81 ? 10.975 -3.652 -5.916 1.00 79.31 81 HIS A C 1
ATOM 675 O O . HIS A 1 81 ? 12.188 -3.645 -5.724 1.00 79.31 81 HIS A O 1
ATOM 681 N N . GLY A 1 82 ? 10.414 -4.210 -6.987 1.00 83.69 82 GLY A N 1
ATOM 682 C CA . GLY A 1 82 ? 11.165 -4.754 -8.114 1.00 83.69 82 GLY A CA 1
ATOM 683 C C . GLY A 1 82 ? 10.707 -4.130 -9.427 1.00 83.69 82 GLY A C 1
ATOM 684 O O . GLY A 1 82 ? 9.593 -3.607 -9.523 1.00 83.69 82 GLY A O 1
ATOM 685 N N . LEU A 1 83 ? 11.575 -4.183 -10.435 1.00 87.94 83 LEU A N 1
ATOM 686 C CA . LEU A 1 83 ? 11.216 -3.868 -11.812 1.00 87.94 83 LEU A CA 1
ATOM 687 C C . LEU A 1 83 ? 10.797 -5.157 -12.506 1.00 87.94 83 LEU A C 1
ATOM 689 O O . LEU A 1 83 ? 11.531 -6.142 -12.496 1.00 87.94 83 LEU A O 1
ATOM 693 N N . TYR A 1 84 ? 9.617 -5.131 -13.111 1.00 90.19 84 TYR A N 1
ATOM 694 C CA . TYR A 1 84 ? 9.033 -6.289 -13.768 1.00 90.19 84 TYR A CA 1
ATOM 695 C C . TYR A 1 84 ? 8.552 -5.896 -15.158 1.00 90.19 84 TYR A C 1
ATOM 697 O O . TYR A 1 84 ? 8.056 -4.790 -15.374 1.00 90.19 84 TYR A O 1
ATOM 705 N N . ALA A 1 85 ? 8.673 -6.828 -16.091 1.00 92.38 85 ALA A N 1
ATOM 706 C CA . ALA A 1 85 ? 8.125 -6.722 -17.431 1.00 92.38 85 ALA A CA 1
ATOM 707 C C . ALA A 1 85 ? 7.590 -8.092 -17.849 1.00 92.38 85 ALA A C 1
ATOM 709 O O . ALA A 1 85 ? 7.998 -9.118 -17.299 1.00 92.38 85 ALA A O 1
ATOM 710 N N . SER A 1 86 ? 6.669 -8.124 -18.813 1.00 94.94 86 SER A N 1
ATOM 711 C CA . SER A 1 86 ? 6.232 -9.402 -19.370 1.00 94.94 86 SER A CA 1
ATOM 712 C C . SER A 1 86 ? 7.383 -10.069 -20.121 1.00 94.94 86 SER A C 1
ATOM 714 O O . SER A 1 86 ? 8.224 -9.400 -20.726 1.00 94.94 86 SER A O 1
ATOM 716 N N . GLN A 1 87 ? 7.375 -11.399 -20.147 1.00 96.50 87 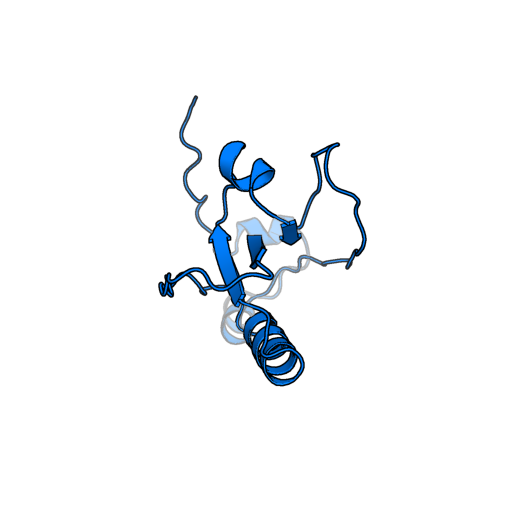GLN A N 1
ATOM 717 C CA . GLN A 1 87 ? 8.352 -12.182 -20.901 1.00 96.50 87 GLN A CA 1
ATOM 718 C C . GLN A 1 87 ? 8.424 -11.735 -22.374 1.00 96.50 87 GLN A C 1
ATOM 720 O O . GLN A 1 87 ? 9.497 -11.435 -22.889 1.00 96.50 87 GLN A O 1
ATOM 725 N N . SER A 1 88 ? 7.264 -11.552 -23.011 1.00 97.50 88 SER A N 1
ATOM 726 C CA . SER A 1 88 ? 7.152 -11.090 -24.400 1.00 97.50 88 SER A CA 1
ATOM 727 C C . SER A 1 88 ? 7.759 -9.702 -24.650 1.00 97.50 88 SER A C 1
ATOM 729 O O . SER A 1 88 ? 8.199 -9.396 -25.757 1.00 97.50 88 SER A O 1
ATOM 731 N N . TYR A 1 89 ? 7.760 -8.827 -23.641 1.00 96.56 89 TYR A N 1
ATOM 732 C CA . TYR A 1 89 ? 8.377 -7.508 -23.740 1.00 96.56 89 TYR A CA 1
ATOM 733 C C . TYR A 1 89 ? 9.903 -7.627 -23.719 1.00 96.56 89 TYR A C 1
ATOM 735 O O . TYR A 1 89 ? 10.577 -7.024 -24.552 1.00 96.56 89 TYR A O 1
ATOM 743 N N . LEU A 1 90 ? 10.441 -8.442 -22.808 1.00 96.56 90 LEU A N 1
ATOM 744 C CA . LEU A 1 90 ? 11.880 -8.676 -22.686 1.00 96.56 90 LEU A CA 1
ATOM 745 C C . LEU A 1 90 ? 12.455 -9.386 -23.917 1.00 96.56 90 LEU A C 1
ATOM 747 O O . LEU A 1 90 ? 13.546 -9.046 -24.359 1.00 96.56 90 LEU A O 1
ATOM 751 N N . GLU A 1 91 ? 11.709 -10.307 -24.526 1.00 96.81 91 GLU A N 1
ATOM 752 C CA . GLU A 1 91 ? 12.106 -10.961 -25.783 1.00 96.81 91 GLU A CA 1
ATOM 753 C C . GLU A 1 91 ? 12.205 -9.972 -26.950 1.00 96.81 91 GLU A C 1
ATOM 755 O O . GLU A 1 91 ? 13.091 -10.086 -27.795 1.00 96.81 91 GLU A O 1
ATOM 760 N N . LYS A 1 92 ? 11.317 -8.972 -26.990 1.00 96.94 92 LYS A N 1
ATOM 761 C CA . LYS A 1 92 ? 11.276 -7.976 -28.066 1.00 96.94 92 LYS A CA 1
ATOM 762 C C . LYS A 1 92 ? 12.279 -6.836 -27.879 1.00 96.94 92 LYS A C 1
ATOM 764 O O . LYS A 1 92 ? 12.797 -6.320 -28.866 1.00 96.94 92 LYS A O 1
ATOM 769 N N . PHE A 1 93 ? 12.511 -6.405 -26.641 1.00 95.25 93 PHE A N 1
ATOM 770 C CA . PHE A 1 93 ? 13.274 -5.188 -26.335 1.00 95.25 93 PHE A CA 1
ATOM 771 C C . PHE A 1 93 ? 14.575 -5.439 -25.558 1.00 95.25 93 PHE A C 1
ATOM 773 O O . PHE A 1 93 ? 15.344 -4.502 -25.358 1.00 95.25 93 PHE A O 1
ATOM 780 N N . GLY A 1 94 ? 14.848 -6.686 -25.170 1.00 95.94 94 GLY A N 1
ATOM 781 C CA . GLY A 1 94 ? 16.016 -7.082 -24.384 1.00 95.94 94 GLY A CA 1
ATOM 782 C C . GLY A 1 94 ? 15.808 -6.955 -22.872 1.00 95.94 94 GLY A C 1
ATOM 783 O O . GLY A 1 94 ? 14.872 -6.310 -22.399 1.00 95.94 94 GLY A O 1
ATOM 784 N N . ILE A 1 95 ? 16.704 -7.588 -22.106 1.00 96.50 95 ILE A N 1
ATOM 785 C CA . ILE A 1 95 ? 16.764 -7.468 -20.643 1.00 96.50 95 ILE A CA 1
ATOM 786 C C . ILE A 1 95 ? 17.772 -6.365 -20.288 1.00 96.50 95 ILE A C 1
ATOM 788 O O . ILE A 1 95 ? 18.952 -6.522 -20.625 1.00 96.50 95 ILE A O 1
ATOM 792 N N . PRO A 1 96 ? 17.363 -5.284 -19.597 1.00 95.88 96 PRO A N 1
ATOM 793 C CA . PRO A 1 96 ? 18.285 -4.230 -19.182 1.00 95.88 96 PRO A CA 1
ATOM 794 C C . PRO A 1 96 ? 19.334 -4.793 -18.213 1.00 95.88 96 PRO A C 1
ATOM 796 O O . PRO A 1 96 ? 18.989 -5.503 -17.271 1.00 95.88 96 PRO A O 1
ATOM 799 N N . GLN A 1 97 ? 20.612 -4.483 -18.442 1.00 95.88 97 GLN A N 1
ATOM 800 C CA . GLN A 1 97 ? 21.728 -4.919 -17.585 1.00 95.88 97 GLN A CA 1
ATOM 801 C C . GLN A 1 97 ? 22.196 -3.801 -16.646 1.00 95.88 97 GLN A C 1
ATOM 803 O O . GLN A 1 97 ? 22.925 -4.040 -15.685 1.00 95.88 97 GLN A O 1
ATOM 808 N N . SER A 1 98 ? 21.765 -2.569 -16.914 1.00 95.50 98 SER A N 1
ATOM 809 C CA . SER A 1 98 ? 22.062 -1.380 -16.129 1.00 95.50 98 SER A CA 1
ATOM 810 C C . SER A 1 98 ? 20.832 -0.483 -15.991 1.00 95.50 98 SER A C 1
ATOM 812 O O . SER A 1 98 ? 19.892 -0.541 -16.784 1.00 95.50 98 SER A O 1
ATOM 814 N N . VAL A 1 99 ? 20.849 0.410 -14.999 1.00 92.62 99 VAL A N 1
ATOM 815 C CA . VAL A 1 99 ? 19.793 1.423 -14.827 1.00 92.62 99 VAL A CA 1
ATOM 816 C C . VAL A 1 99 ? 19.689 2.331 -16.058 1.00 92.62 99 VAL A C 1
ATOM 818 O O . VAL A 1 99 ? 18.592 2.723 -16.444 1.00 92.62 99 VAL A O 1
ATOM 821 N N . SER A 1 100 ? 20.812 2.637 -16.712 1.00 95.50 100 SER A N 1
ATOM 822 C CA . SER A 1 100 ? 20.849 3.482 -17.910 1.00 95.50 100 SER A CA 1
ATOM 823 C C . SER A 1 100 ? 20.122 2.864 -19.105 1.00 95.50 100 SER A C 1
ATOM 825 O O . SER A 1 100 ? 19.566 3.608 -19.917 1.00 95.50 100 SER A O 1
ATOM 827 N N . ASP A 1 101 ? 20.064 1.533 -19.194 1.00 94.62 101 ASP A N 1
ATOM 828 C CA . ASP A 1 101 ? 19.334 0.838 -20.260 1.00 94.62 101 ASP A CA 1
ATOM 829 C C . ASP A 1 101 ? 17.832 1.129 -20.201 1.00 94.62 101 ASP A C 1
ATOM 831 O O . ASP A 1 101 ? 17.176 1.189 -21.241 1.00 94.62 101 ASP A O 1
ATOM 835 N N . LEU A 1 102 ? 17.290 1.407 -19.007 1.00 92.06 102 LEU A N 1
ATOM 836 C CA . LEU A 1 102 ? 15.871 1.716 -18.811 1.00 92.06 102 LEU A CA 1
ATOM 837 C C . LEU A 1 102 ? 15.411 2.948 -19.600 1.00 92.06 102 LEU A C 1
ATOM 839 O O . LEU A 1 102 ? 14.237 3.035 -19.945 1.00 92.06 102 LEU A O 1
ATOM 843 N N . ASN A 1 103 ? 16.318 3.861 -19.964 1.00 92.69 103 ASN A N 1
ATOM 844 C CA . ASN A 1 103 ? 16.000 5.015 -20.814 1.00 92.69 103 ASN A CA 1
ATOM 845 C C . ASN A 1 103 ? 15.518 4.612 -22.217 1.00 92.69 103 ASN A C 1
ATOM 847 O O . ASN A 1 103 ? 14.860 5.397 -22.898 1.00 92.69 103 ASN A O 1
ATOM 851 N N . ARG A 1 104 ? 15.850 3.394 -22.658 1.00 92.69 104 ARG A N 1
ATOM 852 C CA . ARG A 1 104 ? 15.440 2.829 -23.950 1.00 92.69 104 ARG A CA 1
ATOM 853 C C . ARG A 1 104 ? 14.174 1.978 -23.844 1.00 92.69 104 ARG A C 1
ATOM 855 O O . ARG A 1 104 ? 13.648 1.547 -24.867 1.00 92.69 104 ARG A O 1
ATOM 862 N N . HIS A 1 105 ? 13.683 1.744 -22.630 1.00 94.44 105 HIS A N 1
ATOM 863 C CA . HIS A 1 105 ? 12.499 0.946 -22.354 1.00 94.44 105 HIS A CA 1
ATOM 864 C C . HIS A 1 105 ? 11.290 1.842 -22.076 1.00 94.44 105 HIS A C 1
ATOM 866 O O . HIS A 1 105 ? 11.346 2.800 -21.304 1.00 94.44 105 HIS A O 1
ATOM 872 N N . THR A 1 106 ? 10.144 1.508 -22.670 1.00 93.06 106 THR A N 1
ATOM 873 C CA . THR A 1 106 ? 8.867 2.107 -22.269 1.00 93.06 106 THR A CA 1
ATOM 874 C C . THR A 1 106 ? 8.539 1.707 -20.835 1.00 93.06 106 THR A C 1
ATOM 876 O O . THR A 1 106 ? 8.247 0.545 -20.563 1.00 93.06 106 THR A O 1
ATOM 879 N N . SER A 1 107 ? 8.565 2.681 -19.931 1.00 88.50 107 SER A N 1
ATOM 880 C CA . SER A 1 107 ? 8.203 2.488 -18.530 1.00 88.50 107 SER A CA 1
ATOM 881 C C . SER A 1 107 ? 6.738 2.842 -18.308 1.00 88.50 107 SER A C 1
ATOM 883 O O . SER A 1 107 ? 6.308 3.948 -18.642 1.00 88.50 107 SER A O 1
ATOM 885 N N . VAL A 1 108 ?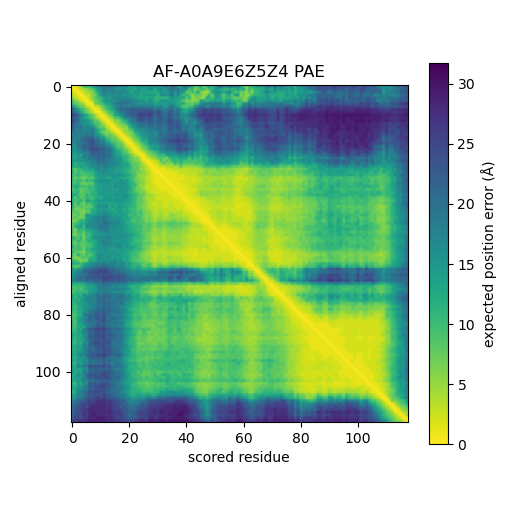 5.981 1.938 -17.689 1.00 84.81 108 VAL A N 1
ATOM 886 C CA . VAL A 1 108 ? 4.649 2.260 -17.168 1.00 84.81 108 VAL A CA 1
ATOM 887 C C . VAL A 1 108 ? 4.834 2.822 -15.771 1.00 84.81 108 VAL A C 1
ATOM 889 O O . VAL A 1 108 ? 5.190 2.110 -14.835 1.00 84.81 108 VAL A O 1
ATOM 892 N N . LYS A 1 109 ? 4.622 4.126 -15.637 1.00 74.50 109 LYS A N 1
ATOM 893 C CA . LYS A 1 109 ? 4.542 4.763 -14.329 1.00 74.50 109 LYS A CA 1
ATOM 894 C C . LYS A 1 109 ? 3.102 4.643 -13.860 1.00 74.50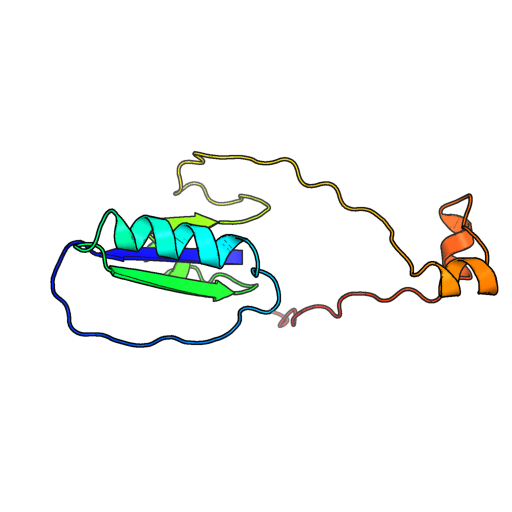 109 LYS A C 1
ATOM 896 O O . LYS A 1 109 ? 2.184 4.934 -14.625 1.00 74.50 109 LYS A O 1
ATOM 901 N N . LEU A 1 110 ? 2.906 4.245 -12.608 1.00 63.06 110 LEU A N 1
ATOM 902 C CA . LEU A 1 110 ? 1.648 4.530 -11.929 1.00 63.06 110 LEU A CA 1
ATOM 903 C C . LEU A 1 110 ? 1.481 6.054 -11.969 1.00 63.06 110 LEU A C 1
ATOM 905 O O . LEU A 1 110 ? 2.327 6.783 -11.448 1.00 63.06 110 LEU A O 1
ATOM 909 N N . TRP A 1 111 ? 0.471 6.532 -12.697 1.00 45.34 111 TRP A N 1
ATOM 910 C CA . TRP A 1 111 ? 0.143 7.955 -12.752 1.00 45.34 111 TRP A CA 1
ATOM 911 C C . TRP A 1 111 ? -0.050 8.457 -11.314 1.00 45.34 111 TRP A C 1
ATOM 913 O O . TRP A 1 111 ? -0.659 7.733 -10.521 1.00 45.34 111 TRP A O 1
ATOM 923 N N . PRO A 1 112 ? 0.468 9.640 -10.936 1.00 44.84 112 PRO A N 1
ATOM 924 C CA . PRO A 1 112 ? 0.280 10.124 -9.581 1.00 44.84 112 PRO A CA 1
ATOM 925 C C . PRO A 1 112 ? -1.218 10.315 -9.345 1.00 44.84 112 PRO A C 1
ATOM 927 O O . PRO A 1 112 ? -1.872 11.102 -10.031 1.00 44.84 112 PRO A O 1
ATOM 930 N N . LEU A 1 113 ? -1.760 9.587 -8.369 1.00 42.28 113 LEU A N 1
ATOM 931 C CA . LEU A 1 113 ? -2.996 9.988 -7.709 1.00 42.28 113 LEU A CA 1
ATOM 932 C C . LEU A 1 113 ? -2.798 11.436 -7.256 1.00 42.28 113 LEU A C 1
ATOM 934 O O . LEU A 1 113 ? -1.754 11.781 -6.699 1.00 42.28 113 LEU A O 1
ATOM 938 N N . ALA A 1 114 ? -3.737 12.286 -7.657 1.00 36.56 114 ALA A N 1
ATOM 939 C CA . ALA A 1 114 ? -3.626 13.733 -7.683 1.00 36.56 114 ALA A CA 1
ATOM 940 C C . ALA A 1 114 ? -2.907 14.317 -6.455 1.00 36.56 114 ALA A C 1
ATOM 942 O O . ALA A 1 114 ? -3.433 14.326 -5.346 1.00 36.56 114 ALA A O 1
ATOM 943 N N . ILE A 1 115 ? -1.730 14.904 -6.678 1.00 38.44 115 ILE A N 1
ATOM 944 C CA . ILE A 1 115 ? -1.207 15.926 -5.775 1.00 38.44 115 ILE A CA 1
ATOM 945 C C . ILE A 1 115 ? -2.059 17.168 -6.048 1.00 38.44 115 ILE A C 1
ATOM 947 O O . ILE A 1 115 ? -1.759 17.948 -6.956 1.00 38.44 115 ILE A O 1
ATOM 951 N N . HIS A 1 116 ? -3.162 17.331 -5.316 1.00 36.78 116 HIS A N 1
ATOM 952 C CA . HIS A 1 116 ? -3.800 18.638 -5.229 1.00 36.78 116 HIS A CA 1
ATOM 953 C C . HIS A 1 116 ? -2.787 19.585 -4.585 1.00 36.78 116 HIS A C 1
ATOM 955 O O . HIS A 1 116 ? -2.367 19.393 -3.445 1.00 36.78 116 HIS A O 1
ATOM 961 N N . LYS A 1 117 ? -2.327 20.549 -5.387 1.00 32.38 117 LYS A N 1
ATOM 962 C CA . LYS A 1 117 ? -1.525 21.676 -4.924 1.00 32.38 117 LYS A CA 1
ATOM 963 C C . LYS A 1 117 ? -2.263 22.385 -3.785 1.00 32.38 117 LYS A C 1
ATOM 965 O O . LYS A 1 117 ? -3.479 22.555 -3.858 1.00 32.38 117 LYS A O 1
ATOM 970 N N . LEU A 1 118 ? -1.456 22.733 -2.784 1.00 34.09 118 LEU A N 1
ATOM 971 C CA . LEU A 1 118 ? -1.716 23.618 -1.649 1.00 34.09 118 LEU A CA 1
ATOM 972 C C . LEU A 1 118 ? -2.489 24.882 -2.040 1.00 34.09 118 LEU A C 1
ATOM 974 O O . LEU A 1 118 ? -2.220 25.400 -3.151 1.00 34.09 118 LEU A O 1
#

Secondary structure (DSSP, 8-state):
-EEEEEE-S-----------SS-TTHHHHHHHHHHH-TT-EEEEEE-SS--HHHHHH-SEEE-SS---TTS---------------HHHHHHH---SSGGGGGGS-----PPP-----

Sequence (118 aa):
MFLVQANHTPIKSQFLQHSLLHARGHFLLFVDFLAMNPEFKLNISASDHITRETELTTDVLFRSIADSSTFIRRWYIEYHHGLYASQSYLEKFGIPQSVSDLNRHTSVKLWPLAIHKL

Solvent-accessible surface area (backbone atoms only — not comparable to full-atom values): 8330 Å² total; per-residue (Å²): 75,42,39,36,33,74,47,88,66,98,70,93,72,88,80,92,72,90,68,81,87,84,46,85,74,61,56,58,58,53,52,57,50,39,72,78,39,73,76,58,46,78,50,68,47,65,41,93,69,83,52,72,67,58,58,75,71,42,77,43,81,50,71,97,74,90,91,63,92,87,61,83,86,86,78,86,79,93,82,84,88,79,92,84,76,57,69,74,53,35,74,73,73,51,76,71,90,49,80,74,47,49,80,80,48,92,76,86,69,82,74,77,75,79,80,76,78,131

Mean predicted aligned error: 12.28 Å

Foldseek 3Di:
DKFKDKDQDDDDDDDDDDDPPDPPPPVVVVVVVCVVVVSIDIDMDDDPDDDPVSVVRTPDDDDDDDDDPPDDDDDDDDDDDDDDDDPVQCVVQNDDPDPVSCVSPDDDDPDDPDPPDD

pLDDT: mean 70.17, std 20.95, range [30.92, 97.5]